Protein AF-A0A2R6FN31-F1 (afdb_monomer)

Sequence (77 aa):
MTYPSITERLADPEPARESGRRKIAWAHEHMPIMTAVGSEFAAAEPLEGEVVAMAMHVEAKTAVLAEVLAEAGAEVA

Solvent-accessible surface area (backbone atoms only — not comparable to full-atom values): 4453 Å² total; per-residue (Å²): 134,91,73,80,52,75,62,76,74,40,98,70,47,61,70,57,49,57,56,46,52,54,46,26,54,54,38,46,76,73,32,64,68,57,53,55,51,30,63,53,23,55,74,62,34,82,34,58,88,39,75,47,77,69,92,69,78,92,46,44,62,47,50,43,50,51,50,35,46,40,46,11,37,24,48,75,83

pLDDT: mean 95.61, std 5.61, range [54.94, 98.44]

Nearest PDB structures (foldseek):
  5tov-assembly1_A-2  TM=9.756E-01  e=2.924E-04  Thermotoga maritima MSB8
  8qno-assembly1_A  TM=9.909E-01  e=4.427E-03  Pyrococcus furiosus
  7zd7-assembly1_A  TM=9.796E-01  e=8.039E-03  Synechocystis sp. PCC 6803
  7zd8-assembly1_A  TM=9.762E-01  e=8.039E-03  Synechocystis sp. PCC 6803
  3nj4-assembly1_C  TM=9.199E-01  e=8.039E-03  Homo sapiens

Foldseek 3Di:
DDDDDPCRVDPDCVVVVVVLVVQLVVVLVVCVVLVVLLVVLLVQLQQAPAEAEDDDDDDSVVVSVQVSNVSSRYHYD

Secondary structure (DSSP, 8-state):
--PPPTGGG-S--HHHHHHHHHHHHHHHHT-HHHHHHHHHHHHH-TTTT-EE---S---HHHHHHHHHHHHTT-EE-

Structure (mmCIF, N/CA/C/O backbone):
data_AF-A0A2R6FN31-F1
#
_entry.id   AF-A0A2R6FN31-F1
#
loop_
_atom_site.group_PDB
_atom_site.id
_atom_site.type_symbol
_atom_site.label_atom_id
_atom_site.label_alt_id
_atom_site.label_comp_id
_atom_site.label_asym_id
_atom_site.label_entity_id
_atom_site.label_seq_id
_atom_site.pdbx_PDB_ins_code
_atom_site.Cartn_x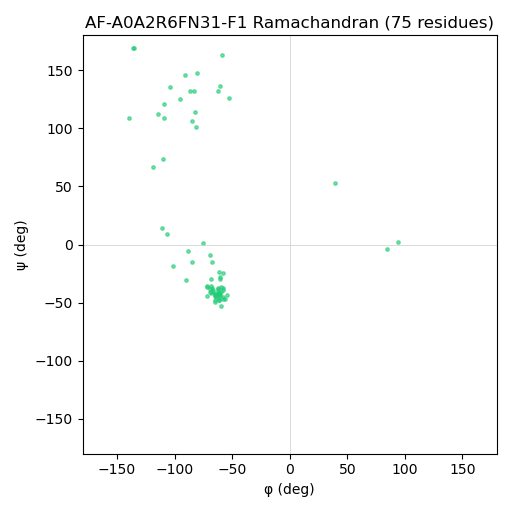
_atom_site.Cartn_y
_atom_site.Cartn_z
_atom_site.occupancy
_atom_site.B_iso_or_equiv
_atom_site.auth_seq_id
_atom_site.auth_comp_id
_atom_site.auth_asym_id
_atom_site.auth_atom_id
_atom_site.pdbx_PDB_model_num
ATOM 1 N N . MET A 1 1 ? 18.456 16.672 2.987 1.00 54.94 1 MET A N 1
ATOM 2 C CA . MET A 1 1 ? 19.237 16.155 1.842 1.00 54.94 1 MET A CA 1
ATOM 3 C C . MET A 1 1 ? 18.228 15.499 0.917 1.00 54.94 1 MET A C 1
ATOM 5 O O . MET A 1 1 ? 17.620 14.527 1.339 1.00 54.94 1 MET A O 1
ATOM 9 N N . THR A 1 2 ? 17.947 16.065 -0.256 1.00 81.31 2 THR A N 1
ATOM 10 C CA . THR A 1 2 ? 16.951 15.484 -1.170 1.00 81.31 2 THR A CA 1
ATOM 11 C C . THR A 1 2 ? 17.644 14.418 -2.004 1.00 81.31 2 THR A C 1
ATOM 13 O O . THR A 1 2 ? 18.491 14.735 -2.836 1.00 81.31 2 THR A O 1
ATOM 16 N N . TYR A 1 3 ? 17.362 13.153 -1.712 1.00 85.19 3 TYR A N 1
ATOM 17 C CA . TYR A 1 3 ? 17.848 12.035 -2.512 1.00 85.19 3 TYR A CA 1
ATOM 18 C C . TYR A 1 3 ? 16.849 11.802 -3.656 1.00 85.19 3 TYR A C 1
ATOM 20 O O . TYR A 1 3 ? 15.649 11.785 -3.377 1.00 85.19 3 TYR A O 1
ATOM 28 N N . PRO A 1 4 ? 17.290 11.652 -4.920 1.00 91.25 4 PRO A N 1
ATOM 29 C CA . PRO A 1 4 ? 16.370 11.472 -6.043 1.00 91.25 4 PRO A CA 1
ATOM 30 C C . PRO A 1 4 ? 15.547 10.206 -5.823 1.00 91.25 4 PRO A C 1
ATOM 32 O O . PRO A 1 4 ? 16.108 9.186 -5.431 1.00 91.25 4 PRO A O 1
ATOM 35 N N . SER A 1 5 ? 14.245 10.237 -6.071 1.00 91.12 5 SER A N 1
ATOM 36 C CA . SER A 1 5 ? 13.361 9.071 -6.016 1.00 91.12 5 SER A CA 1
ATOM 37 C C . SER A 1 5 ? 13.814 7.969 -6.982 1.00 91.12 5 SER A C 1
ATOM 39 O O . SER A 1 5 ? 14.584 8.203 -7.912 1.00 91.12 5 SER A O 1
ATOM 41 N N . ILE A 1 6 ? 13.325 6.738 -6.796 1.00 90.38 6 ILE A N 1
ATOM 42 C CA . ILE A 1 6 ? 13.616 5.634 -7.729 1.00 90.38 6 ILE A CA 1
ATOM 43 C C . ILE A 1 6 ? 13.161 5.978 -9.156 1.00 90.38 6 ILE A C 1
ATOM 45 O O . ILE A 1 6 ? 13.872 5.660 -10.105 1.00 90.38 6 ILE A O 1
ATOM 49 N N . THR A 1 7 ? 12.026 6.669 -9.307 1.00 93.69 7 THR A N 1
ATOM 50 C CA . THR A 1 7 ? 11.514 7.100 -10.618 1.00 93.69 7 THR A CA 1
ATOM 51 C C . THR A 1 7 ? 12.495 8.038 -11.317 1.00 93.69 7 THR A C 1
ATOM 53 O O . THR A 1 7 ? 12.788 7.842 -12.490 1.00 93.69 7 THR A O 1
ATOM 56 N N . GLU A 1 8 ? 13.049 9.016 -10.597 1.00 95.06 8 GLU A N 1
ATOM 57 C CA . G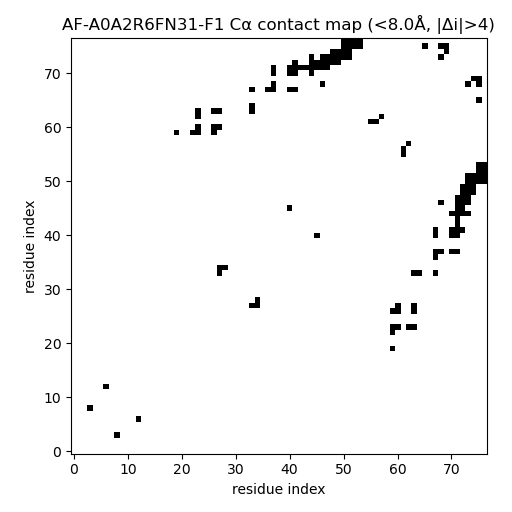LU A 1 8 ? 13.997 9.999 -11.150 1.00 95.06 8 GLU A CA 1
ATOM 58 C C . GLU A 1 8 ? 15.345 9.385 -11.551 1.00 95.06 8 GLU A C 1
ATOM 60 O O . GLU A 1 8 ? 16.122 10.006 -12.272 1.00 95.06 8 GLU A O 1
ATOM 65 N N . ARG A 1 9 ? 15.638 8.160 -11.099 1.00 94.06 9 ARG A N 1
ATOM 66 C CA . ARG A 1 9 ? 16.856 7.424 -11.469 1.00 94.06 9 ARG A CA 1
ATOM 67 C C . ARG A 1 9 ? 16.690 6.591 -12.743 1.00 94.06 9 ARG A C 1
ATOM 69 O O . ARG A 1 9 ? 17.665 5.990 -13.191 1.00 94.06 9 ARG A O 1
ATOM 76 N N . LEU A 1 10 ? 15.487 6.517 -13.313 1.00 94.50 10 LEU A N 1
ATOM 77 C CA . LEU A 1 10 ? 15.201 5.765 -14.533 1.00 94.50 10 LEU A CA 1
ATOM 78 C C . LEU A 1 10 ? 15.059 6.715 -15.723 1.00 94.50 10 LEU 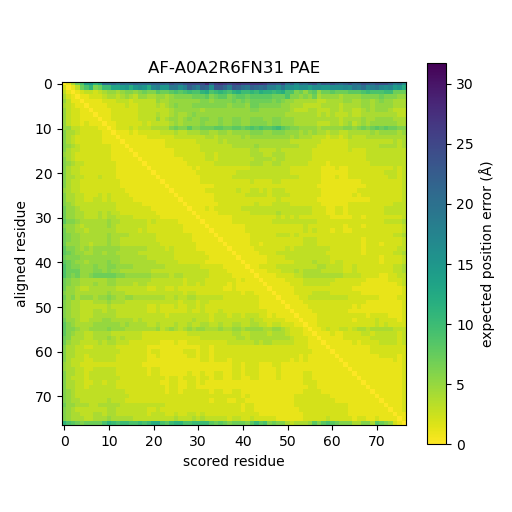A C 1
ATOM 80 O O . LEU A 1 10 ? 14.379 7.731 -15.635 1.00 94.50 10 LEU A O 1
ATOM 84 N N . ALA A 1 11 ? 15.668 6.355 -16.856 1.00 95.25 11 ALA A N 1
ATOM 85 C CA . ALA A 1 11 ? 15.507 7.106 -18.103 1.00 95.25 11 ALA A CA 1
ATOM 86 C C . ALA A 1 11 ? 14.077 6.990 -18.669 1.00 95.25 11 ALA A C 1
ATOM 88 O O . ALA A 1 11 ? 13.551 7.960 -19.205 1.00 95.25 11 ALA A O 1
ATOM 89 N N . ASP A 1 12 ? 13.454 5.817 -18.516 1.00 96.88 12 ASP A N 1
ATOM 90 C CA . ASP A 1 12 ? 12.040 5.562 -18.810 1.00 96.88 12 ASP A CA 1
ATOM 91 C C . ASP A 1 12 ? 11.446 4.643 -17.721 1.00 96.88 12 ASP A C 1
ATOM 93 O O . ASP A 1 12 ? 11.814 3.465 -17.638 1.00 96.88 12 ASP A O 1
ATOM 97 N N . PRO A 1 13 ? 10.572 5.160 -16.838 1.00 97.00 13 PRO A N 1
ATOM 98 C CA . PRO A 1 13 ? 10.004 4.385 -15.741 1.00 97.00 13 PRO A CA 1
ATOM 99 C C . PRO A 1 13 ? 8.759 3.567 -16.119 1.00 97.00 13 PRO A C 1
ATOM 101 O O . PRO A 1 13 ? 8.369 2.693 -15.340 1.00 97.00 13 PRO A O 1
ATOM 104 N N . GLU A 1 14 ? 8.103 3.820 -17.257 1.00 97.44 14 GLU A N 1
ATOM 105 C CA . GLU A 1 14 ? 6.789 3.216 -17.533 1.00 97.44 14 GLU A CA 1
ATOM 106 C C . GLU A 1 14 ? 6.813 1.686 -17.676 1.00 97.44 14 GLU A C 1
ATOM 108 O O . GLU A 1 14 ? 5.997 1.025 -17.022 1.00 97.44 14 GLU A O 1
ATOM 113 N N . PRO A 1 15 ? 7.775 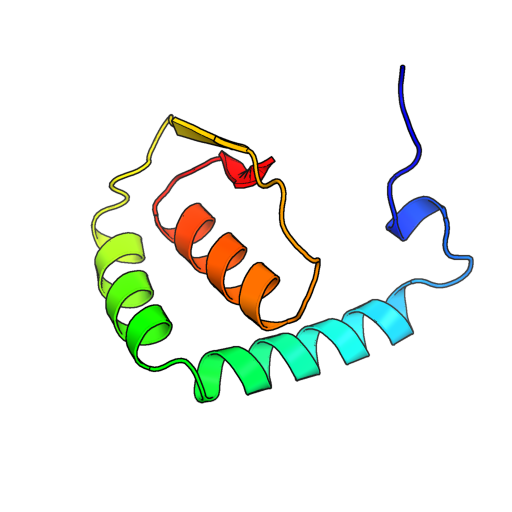1.068 -18.388 1.00 97.56 15 PRO A N 1
ATOM 114 C CA . PRO A 1 15 ? 7.856 -0.393 -18.459 1.00 97.56 15 PRO A CA 1
ATOM 115 C C . PRO A 1 15 ? 8.040 -1.049 -17.080 1.00 97.56 15 PRO A C 1
ATOM 117 O O . PRO A 1 15 ? 7.485 -2.117 -16.796 1.00 97.56 15 PRO A O 1
ATOM 120 N N . ALA A 1 16 ? 8.804 -0.402 -16.192 1.00 96.00 16 ALA A N 1
ATOM 121 C CA . ALA A 1 16 ? 9.017 -0.876 -14.828 1.00 96.00 16 ALA A CA 1
ATOM 122 C C . ALA A 1 16 ? 7.735 -0.773 -13.988 1.00 96.00 16 ALA A C 1
ATOM 124 O O . ALA A 1 16 ? 7.408 -1.715 -13.264 1.00 96.00 16 ALA A O 1
ATOM 125 N N . ARG A 1 17 ? 6.978 0.325 -14.122 1.00 96.31 17 ARG A N 1
ATOM 126 C CA . ARG A 1 17 ? 5.683 0.521 -13.451 1.00 96.31 17 ARG A CA 1
ATOM 127 C C . ARG A 1 17 ? 4.643 -0.489 -13.905 1.00 96.31 17 ARG A C 1
ATOM 129 O O . ARG A 1 17 ? 3.956 -1.067 -13.070 1.00 96.31 17 ARG A O 1
ATOM 136 N N . GLU A 1 18 ? 4.539 -0.731 -15.206 1.00 97.94 18 GLU A N 1
ATOM 137 C CA . GLU A 1 18 ? 3.607 -1.716 -15.752 1.00 97.94 18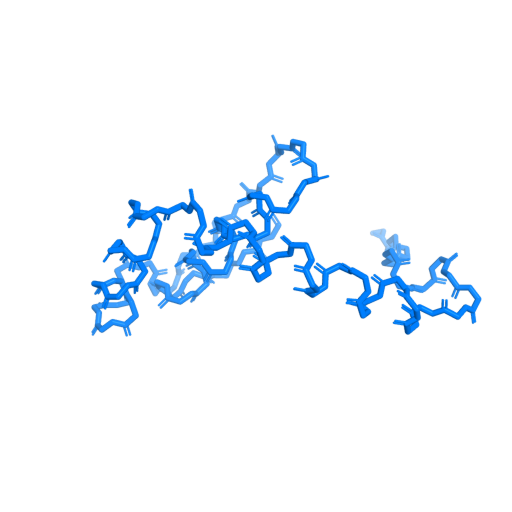 GLU A CA 1
ATOM 138 C C . GLU A 1 18 ? 3.926 -3.126 -15.232 1.00 97.94 18 GLU A C 1
ATOM 140 O O . GLU A 1 18 ? 3.054 -3.825 -14.715 1.00 97.94 18 GLU A O 1
ATOM 145 N N . SER A 1 19 ? 5.201 -3.522 -15.292 1.00 97.44 19 SER A N 1
ATOM 146 C CA . SER A 1 19 ? 5.669 -4.800 -14.748 1.00 97.44 19 SER A CA 1
ATOM 147 C C . SER A 1 19 ? 5.437 -4.909 -13.238 1.00 97.44 19 SER A C 1
ATOM 149 O O . SER A 1 19 ? 4.996 -5.954 -12.759 1.00 97.44 19 SER A O 1
ATOM 151 N N . GLY A 1 20 ? 5.690 -3.830 -12.490 1.00 97.19 20 GLY A N 1
ATOM 152 C CA . GLY A 1 20 ? 5.436 -3.737 -11.054 1.00 97.19 20 GLY A CA 1
ATOM 153 C C . GLY A 1 20 ? 3.962 -3.939 -10.716 1.00 97.19 20 GLY A C 1
ATOM 154 O O . GLY A 1 20 ? 3.647 -4.849 -9.955 1.00 97.19 20 GLY A O 1
ATOM 155 N N . ARG A 1 21 ? 3.060 -3.182 -11.355 1.00 98.00 21 ARG A N 1
ATOM 156 C CA . ARG A 1 21 ? 1.603 -3.294 -11.161 1.00 98.00 21 ARG A CA 1
ATOM 157 C C . ARG A 1 21 ? 1.097 -4.716 -11.395 1.00 98.00 21 ARG A C 1
ATOM 159 O O . ARG A 1 21 ? 0.342 -5.229 -10.579 1.00 98.00 21 ARG A O 1
ATOM 166 N N . ARG A 1 22 ? 1.570 -5.396 -12.448 1.00 98.44 22 ARG A N 1
ATOM 167 C CA . ARG A 1 22 ? 1.204 -6.804 -12.700 1.00 98.44 22 ARG A CA 1
ATOM 168 C C . ARG A 1 22 ? 1.644 -7.740 -11.574 1.00 98.44 22 ARG A C 1
ATOM 170 O O . ARG A 1 22 ? 0.893 -8.632 -11.195 1.00 98.44 22 ARG A O 1
ATOM 177 N N . LYS A 1 23 ? 2.855 -7.556 -11.039 1.00 98.44 23 LYS A N 1
ATOM 178 C CA . LYS A 1 23 ? 3.374 -8.386 -9.939 1.00 98.44 23 LYS A CA 1
ATOM 179 C C . LYS A 1 23 ? 2.634 -8.128 -8.629 1.00 98.44 23 LYS A C 1
ATOM 181 O O . LYS A 1 23 ? 2.398 -9.076 -7.891 1.00 98.44 23 LYS A O 1
ATOM 186 N N . ILE A 1 24 ? 2.289 -6.870 -8.354 1.00 98.31 24 ILE A N 1
ATOM 187 C CA . ILE A 1 24 ? 1.518 -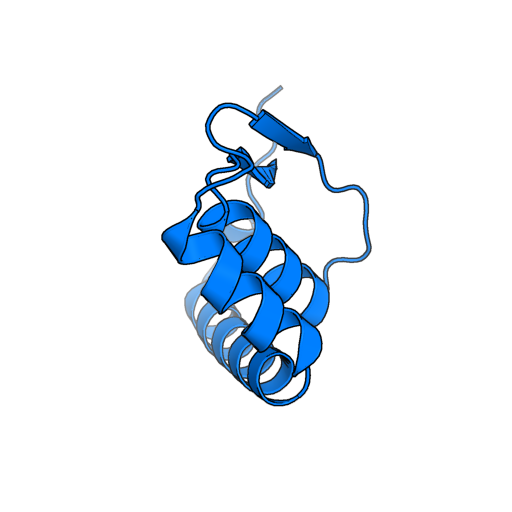6.472 -7.170 1.00 98.31 24 ILE A CA 1
ATOM 188 C C . ILE A 1 24 ? 0.115 -7.070 -7.244 1.00 98.31 24 ILE A C 1
ATOM 190 O O . ILE A 1 24 ? -0.280 -7.760 -6.313 1.00 98.31 24 ILE A O 1
ATOM 194 N N . ALA A 1 25 ? -0.575 -6.923 -8.380 1.00 97.88 25 ALA A N 1
ATOM 195 C CA . ALA A 1 25 ? -1.895 -7.515 -8.592 1.00 97.88 25 ALA A CA 1
ATOM 196 C C . ALA A 1 25 ? -1.880 -9.040 -8.389 1.00 97.88 25 ALA A C 1
ATOM 198 O O . ALA A 1 25 ? -2.685 -9.571 -7.629 1.00 97.88 25 ALA A O 1
ATOM 199 N N . TRP A 1 26 ? -0.902 -9.738 -8.981 1.00 98.31 26 TRP A N 1
ATOM 200 C CA . TRP A 1 26 ? -0.748 -11.179 -8.772 1.00 98.31 26 TRP A CA 1
ATOM 201 C C . TRP A 1 26 ? -0.491 -11.528 -7.299 1.00 98.31 26 TRP A C 1
ATOM 203 O O . TRP A 1 26 ? -1.088 -12.465 -6.778 1.00 98.31 26 TRP A O 1
ATOM 213 N N . ALA A 1 27 ? 0.378 -10.782 -6.606 1.00 98.31 27 ALA A N 1
ATOM 214 C CA . ALA A 1 27 ? 0.644 -11.015 -5.188 1.00 98.31 27 ALA A CA 1
ATOM 215 C C . ALA A 1 27 ? -0.614 -10.793 -4.338 1.00 98.31 27 ALA A C 1
ATOM 217 O O . ALA A 1 27 ? -0.910 -11.623 -3.483 1.00 98.31 27 ALA A O 1
ATOM 218 N N . HIS A 1 28 ? -1.376 -9.734 -4.613 1.00 96.94 28 HIS A N 1
ATOM 219 C CA . HIS A 1 28 ? -2.623 -9.423 -3.922 1.00 96.94 28 HIS A CA 1
ATOM 220 C C . HIS A 1 28 ? -3.635 -10.573 -4.048 1.00 96.94 28 HIS A C 1
ATOM 222 O O . HIS A 1 28 ? -4.146 -11.050 -3.038 1.00 96.94 28 HIS A O 1
ATOM 228 N N . GLU A 1 29 ? -3.838 -11.111 -5.257 1.00 97.12 29 GLU A N 1
ATOM 229 C CA . GLU A 1 29 ? -4.709 -12.277 -5.502 1.00 97.12 29 GLU A CA 1
ATOM 230 C C . GLU A 1 29 ? -4.299 -13.535 -4.708 1.00 97.12 29 GLU A C 1
ATOM 232 O O . GLU A 1 29 ? -5.133 -14.398 -4.436 1.00 97.12 29 GLU A O 1
ATOM 237 N N . HIS A 1 30 ? -3.027 -13.641 -4.311 1.00 97.88 30 HIS A N 1
ATOM 238 C CA . HIS A 1 30 ? -2.470 -14.787 -3.584 1.00 97.88 30 HIS A CA 1
ATOM 239 C C . HIS A 1 30 ? -2.194 -14.492 -2.098 1.00 97.88 30 HIS A C 1
ATOM 241 O O . HIS A 1 30 ? -1.591 -15.315 -1.405 1.00 97.88 30 HIS A O 1
ATOM 247 N N . MET A 1 31 ? -2.642 -13.344 -1.579 1.00 98.06 31 MET A N 1
ATOM 248 C CA . MET A 1 31 ? -2.488 -12.933 -0.180 1.00 98.06 31 MET A CA 1
ATOM 249 C C . MET A 1 31 ? -3.863 -12.752 0.490 1.00 98.06 31 MET A C 1
ATOM 251 O O . MET A 1 31 ? -4.216 -11.643 0.887 1.00 98.06 31 MET A O 1
ATOM 255 N N . PRO A 1 32 ? -4.644 -13.834 0.687 1.00 97.12 32 PRO A N 1
ATOM 256 C CA . PRO A 1 32 ? -6.052 -13.743 1.094 1.00 97.12 32 PRO A CA 1
ATOM 257 C C . PRO A 1 32 ? -6.267 -13.056 2.449 1.00 97.12 32 PRO A C 1
ATOM 259 O O . PRO A 1 32 ? -7.291 -12.412 2.661 1.00 97.12 32 PRO A O 1
ATOM 262 N N . ILE A 1 33 ? -5.294 -13.157 3.362 1.00 97.38 33 ILE A N 1
ATOM 263 C CA . ILE A 1 33 ? -5.342 -12.453 4.650 1.00 97.38 33 ILE A CA 1
ATOM 264 C C . ILE A 1 33 ? -5.242 -10.939 4.439 1.00 97.38 33 ILE A C 1
ATOM 266 O O . ILE A 1 33 ? -5.979 -10.198 5.075 1.00 97.38 33 ILE A O 1
ATOM 270 N N . MET A 1 34 ? -4.376 -10.476 3.531 1.00 97.50 34 MET A N 1
ATOM 271 C CA . MET A 1 34 ? -4.266 -9.046 3.230 1.00 97.50 34 MET A CA 1
ATOM 272 C C . MET A 1 34 ? -5.528 -8.517 2.562 1.00 97.50 34 MET A C 1
ATOM 274 O O . MET A 1 34 ? -5.979 -7.448 2.937 1.00 97.50 34 MET A O 1
ATOM 278 N N . THR A 1 35 ? -6.155 -9.277 1.661 1.00 95.19 35 THR A N 1
ATOM 279 C CA . THR A 1 35 ? -7.438 -8.874 1.064 1.00 95.19 35 THR A CA 1
ATOM 280 C C . THR A 1 35 ? -8.546 -8.736 2.112 1.00 95.19 35 THR A C 1
ATOM 282 O O . THR A 1 35 ? -9.318 -7.777 2.077 1.00 95.19 35 THR A O 1
ATOM 285 N N . ALA A 1 36 ? -8.628 -9.679 3.058 1.00 96.19 36 ALA A N 1
ATOM 286 C CA . ALA A 1 36 ? -9.609 -9.623 4.139 1.00 96.19 36 ALA A CA 1
ATOM 287 C C . ALA A 1 36 ? -9.368 -8.419 5.065 1.00 96.19 36 ALA A C 1
ATOM 289 O O . ALA A 1 36 ? -10.299 -7.665 5.332 1.00 96.19 36 ALA A O 1
ATOM 290 N N . VAL A 1 37 ? -8.118 -8.212 5.495 1.00 96.50 37 VAL A N 1
ATOM 291 C CA . VAL A 1 37 ? -7.732 -7.085 6.358 1.00 96.50 37 VAL A CA 1
ATOM 292 C C . VAL A 1 37 ? -7.920 -5.747 5.643 1.00 96.50 37 VAL A C 1
ATOM 294 O O . VAL A 1 37 ? -8.500 -4.840 6.225 1.00 96.50 37 VAL A O 1
ATOM 297 N N . GLY A 1 38 ? -7.509 -5.629 4.379 1.00 95.44 38 GLY A N 1
ATOM 298 C CA . GLY A 1 38 ? -7.686 -4.413 3.579 1.00 95.44 38 GLY A CA 1
ATOM 299 C C . GLY A 1 38 ? -9.154 -4.027 3.423 1.00 95.44 38 GLY A C 1
ATOM 300 O O . GLY A 1 38 ? -9.507 -2.872 3.620 1.00 95.44 38 GLY A O 1
ATOM 301 N N . SER A 1 39 ? -10.043 -5.003 3.201 1.00 94.81 3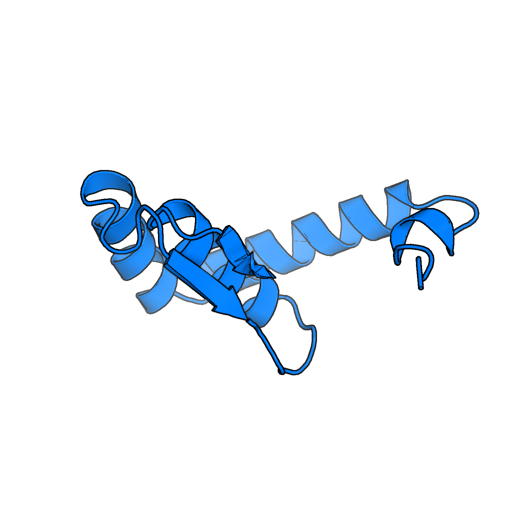9 SER A N 1
ATOM 302 C CA . SER A 1 39 ? -11.491 -4.742 3.123 1.00 94.81 39 SER A CA 1
ATOM 303 C C . SER A 1 39 ? -12.068 -4.184 4.431 1.00 94.81 39 SER A C 1
ATOM 305 O O . SER A 1 39 ? -12.955 -3.334 4.398 1.00 94.81 39 SER A O 1
ATOM 307 N N . GLU A 1 40 ? -11.587 -4.662 5.582 1.00 96.50 40 GLU A N 1
ATOM 308 C CA . GLU A 1 40 ? -11.982 -4.151 6.900 1.00 96.50 40 GLU A CA 1
ATOM 309 C C . GLU A 1 40 ? -11.385 -2.759 7.162 1.00 96.50 40 GLU A C 1
ATOM 311 O O . GLU A 1 40 ? -12.083 -1.849 7.612 1.00 96.50 40 GLU A O 1
ATOM 316 N N . PHE A 1 41 ? -10.105 -2.576 6.840 1.00 96.81 41 PHE A N 1
ATOM 317 C CA . PHE A 1 41 ? -9.354 -1.356 7.121 1.00 96.81 41 PHE A CA 1
ATOM 318 C C . PHE A 1 41 ? -9.770 -0.187 6.231 1.00 96.81 41 PHE A C 1
ATOM 320 O O . PHE A 1 41 ? -9.901 0.915 6.747 1.00 96.81 41 PHE A O 1
ATOM 327 N N . ALA A 1 42 ? -10.090 -0.427 4.959 1.00 94.19 42 ALA A N 1
ATOM 328 C CA . ALA A 1 42 ? -10.597 0.602 4.051 1.00 94.19 42 ALA A CA 1
ATOM 329 C C . ALA A 1 42 ? -11.934 1.212 4.508 1.00 94.19 42 ALA A C 1
ATOM 331 O O . ALA A 1 42 ? -12.276 2.323 4.116 1.00 94.19 42 ALA A O 1
ATOM 332 N N . ALA A 1 43 ? -12.719 0.488 5.313 1.00 94.88 43 ALA A N 1
ATOM 333 C CA . ALA A 1 43 ? -13.979 0.993 5.855 1.00 94.88 43 ALA A CA 1
ATOM 334 C C . ALA A 1 43 ? -13.811 1.698 7.209 1.00 94.88 43 ALA A C 1
ATOM 336 O O . ALA A 1 43 ? -14.615 2.566 7.546 1.00 94.88 43 ALA A O 1
ATOM 337 N N . ALA A 1 44 ? -12.827 1.276 8.005 1.00 96.69 44 ALA A N 1
ATOM 338 C CA . ALA A 1 44 ? -12.639 1.735 9.379 1.00 96.69 44 ALA A CA 1
ATOM 339 C C . ALA A 1 44 ? -11.534 2.791 9.538 1.00 96.69 44 ALA A C 1
ATOM 341 O O . ALA A 1 44 ? -11.499 3.438 10.580 1.00 96.69 44 ALA A O 1
ATOM 342 N N . GLU A 1 45 ? -10.637 2.910 8.554 1.00 97.69 45 GLU A N 1
ATOM 343 C CA . GLU A 1 45 ? -9.451 3.781 8.536 1.00 97.69 45 GLU A CA 1
ATOM 344 C C . GLU A 1 45 ? -8.729 3.856 9.903 1.00 97.69 45 GLU A C 1
ATOM 346 O O . GLU A 1 45 ? -8.505 4.934 10.452 1.00 97.69 45 GLU A O 1
ATOM 351 N N . PRO A 1 46 ? -8.362 2.707 10.513 1.00 98.12 46 PRO A N 1
ATOM 352 C CA . PRO A 1 46 ? -7.901 2.661 11.903 1.00 98.12 46 PRO A CA 1
ATOM 353 C C . PRO A 1 46 ? -6.530 3.310 12.144 1.00 98.12 46 PRO A C 1
ATOM 355 O O . PRO A 1 46 ? -6.111 3.425 13.295 1.00 98.12 46 PRO A O 1
ATOM 358 N N . LEU A 1 47 ? -5.812 3.672 11.081 1.00 98.25 47 LEU A N 1
ATOM 359 C CA . LEU A 1 47 ? -4.495 4.299 11.118 1.00 98.25 47 LEU A CA 1
ATOM 360 C C . LEU A 1 47 ? -4.535 5.761 10.642 1.00 98.25 47 LEU A C 1
ATOM 362 O O . LEU A 1 47 ? -3.481 6.329 10.358 1.00 98.25 47 LEU A O 1
ATOM 366 N N . GLU A 1 48 ? -5.720 6.376 10.544 1.00 98.31 48 GLU A N 1
ATOM 367 C CA . GLU A 1 48 ? -5.850 7.789 10.184 1.00 98.31 48 GLU A CA 1
ATOM 368 C C . GLU A 1 48 ? -4.988 8.682 11.095 1.00 98.31 48 GLU A C 1
ATOM 370 O O . GLU A 1 48 ? -5.084 8.647 12.323 1.00 98.31 48 GLU A O 1
ATOM 375 N N . GLY A 1 49 ? -4.135 9.502 10.476 1.00 97.94 49 GLY A N 1
ATOM 376 C CA . GLY A 1 49 ? -3.237 10.427 11.175 1.00 97.94 49 GLY A CA 1
ATOM 377 C C . GLY A 1 49 ? -1.914 9.814 11.646 1.00 97.94 49 GLY A C 1
ATOM 378 O O . GLY A 1 49 ? -1.057 10.550 12.139 1.00 97.94 49 GLY A O 1
ATOM 379 N N . GLU A 1 50 ? -1.711 8.510 11.459 1.00 98.31 50 GLU A N 1
ATOM 380 C CA . GLU A 1 50 ? -0.460 7.831 11.785 1.00 98.31 50 GLU A CA 1
ATOM 381 C C . GLU A 1 50 ? 0.506 7.807 10.593 1.00 98.31 50 GLU A C 1
ATOM 383 O O . GLU A 1 50 ? 0.108 7.663 9.436 1.00 98.31 50 GLU A O 1
ATOM 388 N N . VAL A 1 51 ? 1.807 7.894 10.890 1.00 98.31 51 VAL A N 1
ATOM 389 C CA . VAL A 1 51 ? 2.883 7.744 9.899 1.00 98.31 51 VAL A CA 1
ATOM 390 C C . VAL A 1 51 ? 3.606 6.422 10.140 1.00 98.31 51 VAL A C 1
ATOM 392 O O . VAL A 1 51 ? 4.184 6.202 11.208 1.00 98.31 51 VAL A O 1
ATOM 395 N N . VAL A 1 52 ? 3.621 5.544 9.139 1.00 97.69 52 VAL A N 1
ATOM 396 C CA . VAL A 1 52 ? 4.223 4.210 9.222 1.00 97.69 52 VAL A CA 1
ATOM 397 C C . VAL A 1 52 ? 5.492 4.151 8.378 1.00 97.69 52 VAL A C 1
ATOM 399 O O . VAL A 1 52 ? 5.437 4.114 7.152 1.00 97.69 52 VAL A O 1
ATOM 402 N N . ALA A 1 53 ? 6.645 4.084 9.046 1.00 97.00 53 ALA A N 1
ATOM 403 C CA . ALA A 1 53 ? 7.937 3.897 8.389 1.00 97.00 53 ALA A CA 1
ATOM 404 C C . ALA A 1 53 ? 8.209 2.412 8.086 1.00 97.00 53 ALA A C 1
ATOM 406 O O . ALA A 1 53 ? 8.106 1.564 8.979 1.00 97.00 53 ALA A O 1
ATOM 407 N N . MET A 1 54 ? 8.628 2.089 6.859 1.00 95.19 54 MET A N 1
ATOM 408 C CA . MET A 1 54 ? 8.893 0.705 6.441 1.00 95.19 54 MET A CA 1
ATOM 409 C C . MET A 1 54 ? 10.377 0.449 6.133 1.00 95.19 54 MET A C 1
ATOM 411 O O . MET A 1 54 ? 10.920 0.891 5.125 1.00 95.19 54 MET A O 1
ATOM 415 N N . ALA A 1 55 ? 11.032 -0.370 6.962 1.00 95.31 55 ALA A N 1
ATOM 416 C CA . ALA A 1 55 ? 12.404 -0.843 6.743 1.00 95.31 55 ALA A CA 1
ATOM 417 C C . ALA A 1 55 ? 12.418 -2.343 6.410 1.00 95.31 55 ALA A C 1
ATOM 419 O O . ALA A 1 55 ? 12.757 -3.184 7.242 1.00 95.31 55 ALA A O 1
ATOM 420 N N . MET A 1 56 ? 11.999 -2.689 5.192 1.00 93.06 56 MET A N 1
ATOM 421 C CA . MET A 1 56 ? 11.851 -4.078 4.741 1.00 93.06 56 MET A CA 1
ATOM 422 C C . MET A 1 56 ? 12.406 -4.292 3.332 1.00 93.06 56 MET A C 1
ATOM 424 O O . MET A 1 56 ? 12.704 -3.341 2.609 1.00 93.06 56 MET A O 1
ATOM 428 N N . HIS A 1 57 ? 12.522 -5.555 2.912 1.00 96.19 57 HIS A N 1
ATOM 429 C CA . HIS A 1 57 ? 12.823 -5.870 1.517 1.00 96.19 57 HIS A CA 1
ATOM 430 C C . HIS A 1 57 ? 11.708 -5.357 0.599 1.00 96.19 57 HIS A C 1
ATOM 432 O O . HIS A 1 57 ? 10.522 -5.602 0.836 1.00 96.19 57 HIS A O 1
ATOM 438 N N . VAL A 1 58 ? 12.102 -4.664 -0.469 1.00 93.94 58 VAL A N 1
ATOM 439 C CA . VAL A 1 58 ? 11.17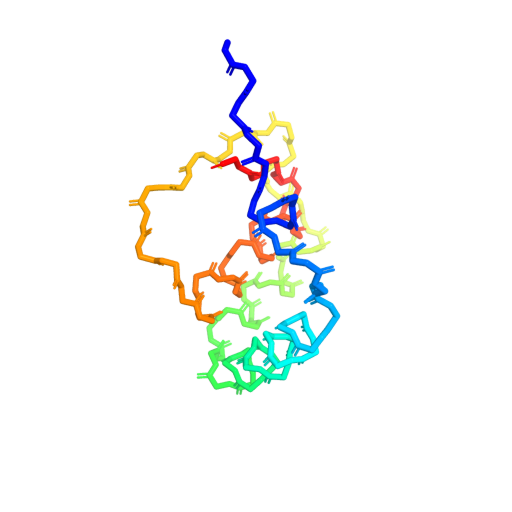1 -4.127 -1.463 1.00 93.94 58 VAL A CA 1
ATOM 440 C C . VAL A 1 58 ? 10.799 -5.236 -2.445 1.00 93.94 58 VAL A C 1
ATOM 442 O O . VAL A 1 58 ? 11.560 -5.581 -3.347 1.00 93.94 58 VAL A O 1
ATOM 445 N N . GLU A 1 59 ? 9.612 -5.804 -2.248 1.00 96.81 59 GLU A N 1
ATOM 446 C CA . GLU A 1 59 ? 9.039 -6.888 -3.048 1.00 96.81 59 GLU A CA 1
ATOM 447 C C . GLU A 1 59 ? 7.564 -6.594 -3.368 1.00 96.81 59 GLU A C 1
ATOM 449 O O . GLU A 1 59 ? 6.952 -5.715 -2.764 1.00 96.81 59 GLU A O 1
ATOM 454 N N . ALA A 1 60 ? 6.954 -7.372 -4.269 1.00 98.00 60 ALA A N 1
ATOM 455 C CA . ALA A 1 60 ? 5.534 -7.223 -4.602 1.00 98.00 60 ALA A CA 1
ATOM 456 C C . ALA A 1 60 ? 4.614 -7.376 -3.375 1.00 98.00 60 ALA A C 1
ATOM 458 O O . ALA A 1 60 ? 3.682 -6.599 -3.219 1.00 98.00 60 ALA A O 1
ATOM 459 N N . LYS A 1 61 ? 4.909 -8.315 -2.461 1.00 97.69 61 LYS A N 1
ATOM 460 C CA . LYS A 1 61 ? 4.109 -8.487 -1.235 1.00 97.69 61 LYS A CA 1
ATOM 461 C C . LYS A 1 61 ? 4.246 -7.316 -0.254 1.00 97.69 61 LYS A C 1
ATOM 463 O O . LYS A 1 61 ? 3.317 -7.025 0.487 1.00 97.69 61 LYS A O 1
ATOM 468 N N . THR A 1 62 ? 5.398 -6.646 -0.257 1.00 97.50 62 THR A N 1
ATOM 469 C CA . THR A 1 62 ? 5.642 -5.464 0.577 1.00 97.50 62 THR A CA 1
ATOM 470 C C . THR A 1 62 ? 4.854 -4.276 0.045 1.00 97.50 62 THR A C 1
ATOM 472 O O . THR A 1 62 ? 4.331 -3.503 0.833 1.00 97.50 62 THR A O 1
ATOM 475 N N . ALA A 1 63 ? 4.722 -4.165 -1.280 1.00 97.25 63 ALA A N 1
ATOM 476 C CA . ALA A 1 63 ? 3.850 -3.175 -1.898 1.00 97.25 63 ALA A CA 1
ATOM 477 C C . ALA A 1 63 ? 2.369 -3.434 -1.568 1.00 97.25 63 ALA A C 1
ATOM 479 O O . ALA A 1 63 ? 1.694 -2.496 -1.175 1.00 97.25 63 ALA A O 1
ATOM 480 N N . VAL A 1 64 ? 1.902 -4.691 -1.605 1.00 98.12 64 VAL A N 1
ATOM 481 C CA . VAL A 1 64 ? 0.540 -5.047 -1.148 1.00 98.12 64 VAL A CA 1
ATOM 482 C C . VAL A 1 64 ? 0.316 -4.639 0.311 1.00 98.12 64 VAL A C 1
ATOM 484 O O . VAL A 1 64 ? -0.707 -4.053 0.642 1.00 98.12 64 VAL A O 1
ATOM 487 N N . LEU A 1 65 ? 1.279 -4.914 1.194 1.00 97.81 65 LEU A N 1
ATOM 488 C CA . LEU A 1 65 ? 1.194 -4.479 2.589 1.00 97.81 65 LEU A CA 1
ATOM 489 C C . LEU A 1 65 ? 1.145 -2.947 2.711 1.00 97.81 65 LEU A C 1
ATOM 491 O O . LEU A 1 65 ? 0.356 -2.431 3.494 1.00 97.81 65 LEU A O 1
ATOM 495 N N . ALA A 1 66 ? 1.974 -2.227 1.953 1.00 97.44 66 ALA A N 1
ATOM 496 C CA . ALA A 1 66 ? 1.975 -0.767 1.950 1.00 97.44 66 ALA A CA 1
ATOM 497 C C . ALA A 1 66 ? 0.633 -0.191 1.460 1.00 97.44 66 ALA A C 1
ATOM 499 O O . ALA A 1 66 ? 0.141 0.762 2.053 1.00 97.44 66 ALA A O 1
ATOM 500 N N . GLU A 1 67 ? 0.022 -0.791 0.432 1.00 96.69 67 GLU A N 1
ATOM 501 C CA . GLU A 1 67 ? -1.313 -0.419 -0.058 1.00 96.69 67 GLU A CA 1
ATOM 502 C C . GLU A 1 67 ? -2.376 -0.623 1.029 1.00 96.69 67 GLU A C 1
ATOM 504 O O . GLU A 1 67 ? -3.106 0.314 1.328 1.00 96.69 67 GLU A O 1
ATOM 509 N N . VAL A 1 68 ? -2.393 -1.775 1.710 1.00 97.69 68 VAL A N 1
ATOM 510 C CA . VAL A 1 68 ? -3.343 -2.043 2.809 1.00 97.69 68 VAL A CA 1
ATOM 511 C C . VAL A 1 68 ? -3.164 -1.075 3.986 1.00 97.69 68 VAL A C 1
ATOM 513 O O . VAL A 1 68 ? -4.143 -0.652 4.593 1.00 97.69 68 VAL A O 1
ATOM 516 N N . LEU A 1 69 ? -1.926 -0.708 4.331 1.00 98.00 69 LEU A N 1
ATOM 517 C CA . LEU A 1 69 ? -1.661 0.283 5.383 1.00 98.00 69 LEU A CA 1
ATOM 518 C C . LEU A 1 69 ? -2.134 1.687 4.981 1.00 98.00 69 LEU A C 1
ATOM 520 O O . LEU A 1 69 ? -2.663 2.410 5.821 1.00 98.00 69 LEU A O 1
ATOM 524 N N . ALA A 1 70 ? -1.975 2.058 3.710 1.00 97.38 70 ALA A N 1
ATOM 525 C CA . ALA A 1 70 ? -2.480 3.322 3.186 1.00 97.38 70 ALA A CA 1
ATOM 526 C C . ALA A 1 70 ? -4.018 3.343 3.124 1.00 97.38 70 ALA A C 1
ATOM 528 O O . ALA A 1 70 ? -4.629 4.334 3.512 1.00 97.38 70 ALA A O 1
ATOM 529 N N . GLU A 1 71 ? -4.654 2.243 2.707 1.00 96.62 71 GLU A N 1
ATOM 530 C CA . GLU A 1 71 ? -6.115 2.060 2.760 1.00 96.62 71 GLU A CA 1
ATOM 531 C C . GL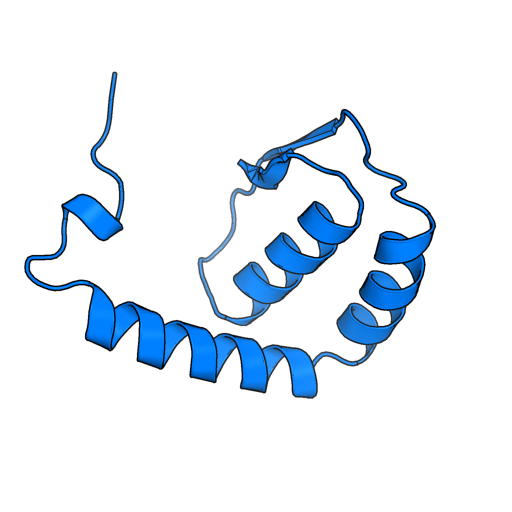U A 1 71 ? -6.653 2.130 4.194 1.00 96.62 71 GLU A C 1
ATOM 533 O O . GLU A 1 71 ? -7.782 2.549 4.410 1.00 96.62 71 GLU A O 1
ATOM 538 N N . ALA A 1 72 ? -5.837 1.770 5.185 1.00 98.19 72 ALA A N 1
ATOM 539 C CA . ALA A 1 72 ? -6.162 1.936 6.595 1.00 98.19 72 ALA A CA 1
ATOM 540 C C . ALA A 1 72 ? -6.058 3.389 7.095 1.00 98.19 72 ALA A C 1
ATOM 542 O O . ALA A 1 72 ? -6.256 3.611 8.286 1.00 98.19 72 ALA A O 1
ATOM 543 N N . GLY A 1 73 ? -5.721 4.357 6.238 1.00 97.88 73 GLY A N 1
ATOM 544 C CA . GLY A 1 73 ? -5.612 5.779 6.577 1.00 97.88 73 GLY A CA 1
ATOM 545 C C . GLY A 1 73 ? -4.204 6.259 6.953 1.00 97.88 73 GLY A C 1
ATOM 546 O O . GLY A 1 73 ? -4.035 7.435 7.275 1.00 97.88 73 GLY A O 1
ATOM 547 N N . ALA A 1 74 ? -3.187 5.391 6.908 1.00 98.31 74 ALA A N 1
ATOM 548 C CA . ALA A 1 74 ? -1.826 5.763 7.293 1.00 98.31 74 ALA A CA 1
ATOM 549 C C . ALA A 1 74 ? -1.074 6.518 6.183 1.00 98.31 74 ALA A C 1
ATOM 551 O O . ALA A 1 74 ? -1.184 6.197 4.997 1.00 98.31 74 ALA A O 1
ATOM 552 N N . GLU A 1 75 ? -0.182 7.431 6.569 1.00 98.12 75 GLU A N 1
ATOM 553 C CA . GLU A 1 75 ? 0.892 7.902 5.691 1.00 98.12 75 GLU A CA 1
ATOM 554 C C . GLU A 1 75 ? 2.051 6.896 5.730 1.00 98.12 75 GLU A C 1
ATOM 556 O O . GLU A 1 75 ? 2.697 6.708 6.760 1.00 98.12 75 GLU A O 1
ATOM 561 N N . VAL A 1 76 ? 2.332 6.228 4.611 1.00 96.56 76 VAL A N 1
ATOM 562 C CA . VAL A 1 76 ? 3.403 5.223 4.527 1.00 96.56 76 VAL A CA 1
ATOM 563 C C . VAL A 1 76 ? 4.686 5.857 3.983 1.00 96.56 76 VAL A C 1
ATOM 565 O O . VAL A 1 76 ? 4.669 6.439 2.895 1.00 96.56 76 VAL A O 1
ATOM 568 N N . ALA A 1 77 ? 5.794 5.723 4.725 1.00 83.50 77 ALA A N 1
ATOM 569 C CA . ALA A 1 77 ? 7.080 6.382 4.462 1.00 83.50 77 ALA A CA 1
ATOM 570 C C . ALA A 1 77 ? 8.273 5.416 4.334 1.00 83.50 77 ALA A C 1
ATOM 572 O O . ALA A 1 77 ? 8.359 4.423 5.100 1.00 83.50 77 ALA A O 1
#

Radius of gyration: 13.98 Å; Cα contacts (8 Å, |Δi|>4): 73; chains: 1; bounding box: 33×31×31 Å

Mean predicted aligned error: 3.09 Å